Protein AF-A0A699KFC3-F1 (afdb_monomer)

Solvent-accessible surface area (backbone atoms only — not comparable to full-atom values): 10004 Å² total; per-residue (Å²): 74,92,90,76,75,52,72,62,61,70,60,56,72,68,59,69,58,93,92,53,55,71,70,60,50,51,55,51,51,56,50,62,68,35,68,69,48,48,51,49,50,53,51,50,52,54,49,56,77,34,34,49,82,44,74,67,86,80,76,74,91,69,96,70,92,74,84,84,79,84,88,44,74,43,77,60,56,85,92,70,51,50,91,94,41,77,69,34,33,33,38,51,77,52,76,48,89,92,43,86,57,29,66,52,55,50,51,54,51,48,52,53,52,41,44,75,71,62,30,43,71,39,90,91,43,86,47,32,31,39,34,76,59,100,81,36,38,41,37,39,37,55,54,98,93,46,77,51,77,51,62,39,51,64,69,60,55,54,62,74,71,106

Secondary structure (DSSP, 8-state):
-TTTT---HHHHHH---TTS-HHHHHHHHHHHHSHHHHHHHHHHHHHHHTEEEE-STT--------SS----EEEPPGGG--TT-TT-EEEESSPPTTSTHHHHHHHHHHHHHHHHTTPEEPSS-TTEEEEE-SS-EEEEEEETTEEEEEEESHHHHHHHH-

Structure (mmCIF, N/CA/C/O backbone):
data_AF-A0A699KFC3-F1
#
_entry.id   AF-A0A699KFC3-F1
#
loop_
_atom_site.group_PDB
_atom_site.id
_atom_site.type_symbol
_atom_site.label_atom_id
_atom_site.label_alt_id
_atom_site.label_comp_id
_atom_site.label_asym_id
_atom_site.label_entity_id
_atom_site.label_seq_id
_atom_site.pdbx_PDB_ins_code
_atom_site.Cartn_x
_atom_site.Cartn_y
_atom_site.Cartn_z
_atom_site.occupancy
_atom_site.B_iso_or_equiv
_atom_site.auth_seq_id
_atom_site.auth_comp_id
_atom_site.auth_asym_id
_atom_site.auth_atom_id
_atom_site.pdbx_PDB_model_num
ATOM 1 N N . ASP A 1 1 ? -22.475 -22.542 13.608 1.00 35.28 1 ASP A N 1
ATOM 2 C CA . ASP A 1 1 ? -21.540 -23.638 13.845 1.00 35.28 1 ASP A CA 1
ATOM 3 C C . ASP A 1 1 ? -20.143 -23.046 14.051 1.00 35.28 1 ASP A C 1
ATOM 5 O O . ASP A 1 1 ? -19.650 -22.347 13.167 1.00 35.28 1 ASP A O 1
ATOM 9 N N . PRO A 1 2 ? -19.560 -23.193 15.254 1.00 34.19 2 PRO A N 1
ATOM 10 C CA . PRO A 1 2 ? -18.256 -22.627 15.598 1.00 34.19 2 PRO A CA 1
ATOM 11 C C . PRO A 1 2 ? -17.087 -23.168 14.762 1.00 34.19 2 PRO A C 1
ATOM 13 O O . PRO A 1 2 ? -16.060 -22.499 14.690 1.00 34.19 2 PRO A O 1
ATOM 16 N N . THR A 1 3 ? -17.221 -24.342 14.135 1.00 34.75 3 THR A N 1
ATOM 17 C CA . THR A 1 3 ? -16.150 -24.957 13.326 1.00 34.75 3 THR A CA 1
ATOM 18 C C . THR A 1 3 ? -16.134 -24.456 11.881 1.00 34.75 3 THR A C 1
ATOM 20 O O . THR A 1 3 ? -15.070 -24.382 11.274 1.00 34.75 3 THR A O 1
ATOM 23 N N . THR A 1 4 ? -17.282 -24.043 11.339 1.00 47.03 4 THR A N 1
ATOM 24 C CA . THR A 1 4 ? -17.420 -23.540 9.959 1.00 47.03 4 THR A CA 1
ATOM 25 C C . THR A 1 4 ? -17.574 -22.018 9.871 1.00 47.03 4 THR A C 1
ATOM 27 O O . THR A 1 4 ? -17.608 -21.461 8.775 1.00 47.03 4 THR A O 1
ATOM 30 N N . GLY A 1 5 ? -17.716 -21.320 11.006 1.00 34.19 5 GLY A N 1
ATOM 31 C CA . GLY A 1 5 ? -17.898 -19.862 11.056 1.00 34.19 5 GLY A CA 1
ATOM 32 C C . GLY A 1 5 ? -19.229 -19.363 10.476 1.00 34.19 5 GLY A C 1
ATOM 33 O O . GLY A 1 5 ? -19.436 -18.154 10.367 1.00 34.19 5 GLY A O 1
ATOM 34 N N . THR A 1 6 ? -20.142 -20.268 10.115 1.00 34.41 6 THR A N 1
ATOM 35 C CA . THR A 1 6 ? -21.486 -19.945 9.624 1.00 34.41 6 THR A CA 1
ATOM 36 C C . THR A 1 6 ? -22.468 -19.959 10.789 1.00 34.41 6 THR A C 1
ATOM 38 O O . THR A 1 6 ? -22.691 -20.983 11.435 1.00 34.41 6 THR A O 1
ATOM 41 N N . TYR A 1 7 ? -23.059 -18.807 11.098 1.00 46.03 7 TYR 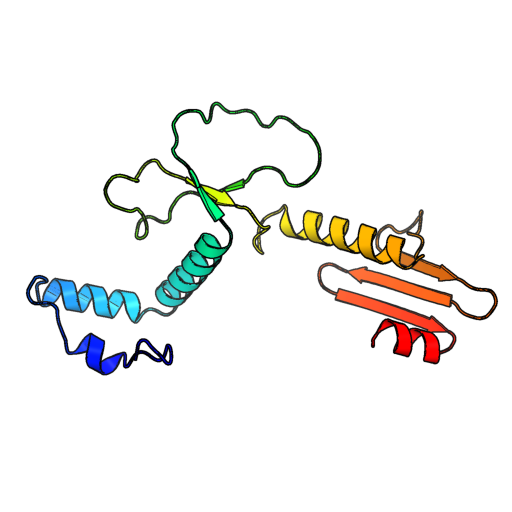A N 1
ATOM 42 C CA . TYR A 1 7 ? -24.032 -18.660 12.180 1.00 46.03 7 TYR A CA 1
ATOM 43 C C . TYR A 1 7 ? -25.447 -18.714 11.602 1.00 46.03 7 TYR A C 1
ATOM 45 O O . TYR A 1 7 ? -25.772 -17.960 10.689 1.00 46.03 7 TYR A O 1
ATOM 53 N N . ASN A 1 8 ? -26.292 -19.603 12.131 1.00 58.47 8 ASN A N 1
ATOM 54 C CA . ASN A 1 8 ? -27.709 -19.628 11.782 1.00 58.47 8 ASN A CA 1
ATOM 55 C C . ASN A 1 8 ? -28.407 -18.499 12.549 1.00 58.47 8 ASN A C 1
ATOM 57 O O . ASN A 1 8 ? -28.790 -18.657 13.709 1.00 58.47 8 ASN A O 1
ATOM 61 N N . VAL A 1 9 ? -28.494 -17.344 11.893 1.00 51.97 9 VAL A N 1
ATOM 62 C CA . VAL A 1 9 ? -29.025 -16.095 12.452 1.00 51.97 9 VAL A CA 1
ATOM 63 C C . VAL A 1 9 ? -30.463 -16.271 12.952 1.00 51.97 9 VAL A C 1
ATOM 65 O O . VAL A 1 9 ? -30.827 -15.722 13.985 1.00 51.97 9 VAL A O 1
ATOM 68 N N . GLU A 1 10 ? -31.234 -17.141 12.303 1.00 54.84 10 GLU A N 1
ATOM 69 C CA . GLU A 1 10 ? -32.654 -17.367 12.589 1.00 54.84 10 GLU A CA 1
ATOM 70 C C . GLU A 1 10 ? -32.857 -18.261 13.808 1.00 54.84 10 GLU A C 1
ATOM 72 O O . GLU A 1 10 ? -33.820 -18.090 14.554 1.00 54.84 10 GLU A O 1
ATOM 77 N N . LYS A 1 11 ? -31.910 -19.168 14.062 1.00 59.66 11 LYS A N 1
ATOM 78 C CA . LYS A 1 11 ? -31.852 -19.938 15.305 1.00 59.66 11 LYS A CA 1
ATOM 79 C C . LYS A 1 11 ? -31.468 -19.043 16.488 1.00 59.66 11 LYS A C 1
ATOM 81 O O . LYS A 1 11 ? -32.133 -19.085 17.516 1.00 59.66 11 LYS A O 1
ATOM 86 N N . ILE A 1 12 ? -30.477 -18.167 16.305 1.00 57.25 12 ILE A N 1
ATOM 87 C CA . ILE A 1 12 ? -30.036 -17.211 17.335 1.00 57.25 12 ILE A CA 1
ATOM 88 C C . ILE A 1 12 ? -31.144 -16.199 17.659 1.00 57.25 12 ILE A C 1
ATOM 90 O O . ILE A 1 12 ? -31.386 -15.927 18.826 1.00 57.25 12 ILE A O 1
ATOM 94 N N . ARG A 1 13 ? -31.872 -15.692 16.654 1.00 53.81 13 ARG A N 1
ATOM 95 C CA . ARG A 1 13 ? -33.016 -14.778 16.845 1.00 53.81 13 ARG A CA 1
ATOM 96 C C . ARG A 1 13 ? -34.153 -15.400 17.663 1.00 53.81 13 ARG A C 1
ATOM 98 O O . ARG A 1 13 ? -34.838 -14.678 18.387 1.00 53.81 13 ARG A O 1
ATOM 105 N N . ARG A 1 14 ? -34.352 -16.721 17.553 1.00 55.88 14 ARG A N 1
ATOM 106 C CA . ARG A 1 14 ? -35.391 -17.475 18.279 1.00 55.88 14 ARG A CA 1
ATOM 107 C C . ARG A 1 14 ? -34.979 -17.866 19.699 1.00 55.88 14 ARG A C 1
ATOM 109 O O . ARG A 1 14 ? -35.841 -17.977 20.565 1.00 55.88 14 ARG A O 1
ATOM 116 N N . GLU A 1 15 ? -33.689 -18.043 19.955 1.00 64.88 15 GLU A N 1
ATOM 117 C CA . GLU A 1 15 ? -33.150 -18.423 21.265 1.00 64.88 15 GLU A CA 1
ATOM 118 C C . GLU A 1 15 ? -32.858 -17.174 22.117 1.00 64.88 15 GLU A C 1
ATOM 120 O O . GLU A 1 15 ? -31.707 -16.815 22.362 1.00 64.88 15 GLU A O 1
ATOM 125 N N . ARG A 1 16 ? -33.925 -16.490 22.566 1.00 65.81 16 ARG A N 1
ATOM 126 C CA . ARG A 1 16 ? -33.825 -15.381 23.534 1.00 65.81 16 ARG A CA 1
ATOM 127 C C . ARG A 1 16 ? -33.180 -15.893 24.836 1.00 65.81 16 ARG A C 1
ATOM 129 O O . ARG A 1 16 ? -33.748 -16.794 25.454 1.00 65.81 16 ARG A O 1
ATOM 136 N N . PRO A 1 17 ? -32.074 -15.294 25.308 1.00 70.88 17 PRO A N 1
ATOM 137 C CA . PRO A 1 17 ? -31.488 -15.625 26.603 1.00 70.88 17 PRO A CA 1
ATOM 138 C C . PRO A 1 17 ? -32.468 -15.378 27.761 1.00 70.88 17 PRO A C 1
ATOM 140 O O . PRO A 1 17 ? -33.161 -14.358 27.789 1.00 70.88 17 PRO A O 1
ATOM 143 N N . GLU A 1 18 ? -32.512 -16.284 28.742 1.00 64.81 18 GLU A N 1
ATOM 144 C CA . GL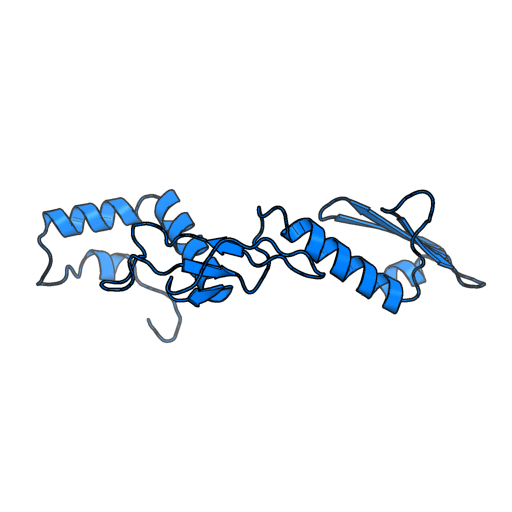U A 1 18 ? -33.457 -16.214 29.874 1.00 64.81 18 GLU A CA 1
ATOM 145 C C . GLU A 1 18 ? -33.317 -14.927 30.706 1.00 64.81 18 GLU A C 1
ATOM 147 O O . GLU A 1 18 ? -34.284 -14.461 31.305 1.00 64.81 18 GLU A O 1
ATOM 152 N N . ASN A 1 19 ? -32.133 -14.315 30.686 1.00 73.25 19 ASN A N 1
ATOM 153 C CA . ASN A 1 19 ? -31.762 -13.130 31.453 1.00 73.25 19 ASN A CA 1
ATOM 154 C C . ASN A 1 19 ? -32.075 -11.780 30.774 1.00 73.25 19 ASN A C 1
ATOM 156 O O . ASN A 1 19 ? -31.691 -10.747 31.317 1.00 73.25 19 ASN A O 1
ATOM 160 N N . ILE A 1 20 ? -32.727 -11.759 29.604 1.00 71.00 20 ILE A N 1
ATOM 161 C CA . ILE A 1 20 ? -33.051 -10.523 28.864 1.00 71.00 20 ILE A CA 1
ATOM 162 C C . ILE A 1 20 ? -34.553 -10.457 28.613 1.00 71.00 20 ILE A C 1
ATOM 164 O O . ILE A 1 20 ? -35.130 -11.421 28.118 1.00 71.00 20 ILE A O 1
ATOM 168 N N . THR A 1 21 ? -35.210 -9.332 28.903 1.00 76.00 21 THR A N 1
ATOM 169 C CA . THR A 1 21 ? -36.657 -9.206 28.661 1.00 76.00 21 THR A CA 1
ATOM 170 C C . THR A 1 21 ? -36.991 -9.241 27.164 1.00 76.00 21 THR A C 1
ATOM 172 O O . THR A 1 21 ? -36.162 -8.911 26.318 1.00 76.00 21 THR A O 1
ATOM 175 N N . ALA A 1 22 ? -38.221 -9.622 26.804 1.00 70.69 22 ALA A N 1
ATOM 176 C CA . ALA A 1 22 ? -38.637 -9.681 25.397 1.00 70.69 22 ALA A CA 1
ATOM 177 C C . ALA A 1 22 ? -38.464 -8.327 24.676 1.00 70.69 22 ALA A C 1
ATOM 179 O O . ALA A 1 22 ? -37.911 -8.279 23.585 1.00 70.69 22 ALA A O 1
ATOM 180 N N . SER A 1 23 ? -38.816 -7.216 25.335 1.00 72.25 23 SER A N 1
ATOM 181 C CA . SER A 1 23 ? -38.668 -5.867 24.765 1.00 72.25 23 SER A CA 1
ATOM 182 C C . SER A 1 23 ? -37.205 -5.463 24.543 1.00 72.25 23 SER A C 1
ATOM 184 O O . SER A 1 23 ? -36.880 -4.803 23.556 1.00 72.25 23 SER A O 1
ATOM 186 N N . GLU A 1 24 ? -36.298 -5.853 25.438 1.00 68.56 24 GLU A N 1
ATOM 187 C CA . GLU A 1 24 ? -34.861 -5.610 25.262 1.00 68.56 24 GLU A CA 1
ATOM 188 C C . GLU A 1 24 ? -34.265 -6.489 24.159 1.00 68.56 24 GLU A C 1
ATOM 190 O O . GLU A 1 24 ? -33.397 -6.033 23.412 1.00 68.56 24 GLU A O 1
ATOM 195 N N . TRP A 1 25 ? -34.765 -7.719 24.014 1.00 69.62 25 TRP A N 1
ATOM 196 C CA . TRP A 1 25 ? -34.380 -8.629 22.937 1.00 69.62 25 TRP A CA 1
ATOM 197 C C . TRP A 1 25 ? -34.838 -8.130 21.563 1.00 69.62 25 TRP A C 1
ATOM 199 O O . TRP A 1 25 ? -34.064 -8.158 20.607 1.00 69.62 25 TRP A O 1
ATOM 209 N N . ASP A 1 26 ? -36.051 -7.587 21.469 1.00 71.12 26 ASP A N 1
ATOM 210 C CA . ASP A 1 26 ? -36.571 -7.002 20.231 1.00 71.12 26 ASP A CA 1
ATOM 211 C C . ASP A 1 26 ? -35.760 -5.774 19.808 1.00 71.12 26 ASP A C 1
ATOM 213 O O . ASP A 1 26 ? -35.346 -5.674 18.653 1.00 71.12 26 ASP A O 1
ATOM 217 N N . LYS A 1 27 ? -35.410 -4.897 20.760 1.00 71.44 27 LYS A N 1
ATOM 218 C CA . LYS A 1 27 ? -34.502 -3.762 20.513 1.00 71.44 27 LYS A CA 1
ATOM 219 C C . LYS A 1 27 ? -33.111 -4.216 20.067 1.00 71.44 27 LYS A C 1
ATOM 221 O O . LYS A 1 27 ? -32.484 -3.565 19.230 1.00 71.44 27 LYS A O 1
ATOM 226 N N . TYR A 1 28 ? -32.608 -5.316 20.627 1.00 67.19 28 TYR A N 1
ATOM 227 C CA . TYR A 1 28 ? -31.333 -5.904 20.217 1.00 67.19 28 TYR A CA 1
ATOM 228 C C . TYR A 1 28 ? -31.400 -6.426 18.776 1.00 67.19 28 TYR A C 1
ATOM 230 O O . TYR A 1 28 ? -30.520 -6.119 17.970 1.00 67.19 28 TYR A O 1
ATOM 238 N N . ASN A 1 29 ? -32.462 -7.153 18.430 1.00 67.94 29 ASN A N 1
ATOM 239 C CA . ASN A 1 29 ? -32.676 -7.667 17.080 1.00 67.94 29 ASN A CA 1
ATOM 240 C C . ASN A 1 29 ? -32.839 -6.534 16.060 1.00 67.94 29 ASN A C 1
ATOM 242 O O . ASN A 1 29 ? -32.193 -6.561 15.016 1.00 67.94 29 ASN A O 1
ATOM 246 N N . GLU A 1 30 ? -33.636 -5.511 16.369 1.00 71.44 30 GLU A N 1
ATOM 247 C CA . GLU A 1 30 ? -33.833 -4.343 15.505 1.00 71.44 30 GLU A CA 1
ATOM 248 C C . GLU A 1 30 ? -32.516 -3.596 15.249 1.00 71.44 30 GLU A C 1
ATOM 250 O O . GLU A 1 30 ? -32.196 -3.255 14.110 1.00 71.44 30 GLU A O 1
ATOM 255 N N . PHE A 1 31 ? -31.687 -3.433 16.284 1.00 71.94 31 PHE A N 1
ATOM 256 C CA . PHE A 1 31 ? -30.367 -2.823 16.151 1.00 71.94 31 PHE A CA 1
ATOM 257 C C . PHE A 1 31 ? -29.458 -3.588 15.180 1.00 71.94 31 PHE A C 1
ATOM 259 O O . PHE A 1 31 ? -28.794 -2.962 14.351 1.00 71.94 31 PHE A O 1
ATOM 266 N N . TRP A 1 32 ? -29.419 -4.920 15.269 1.00 64.94 32 TRP A N 1
ATOM 267 C CA . TRP A 1 32 ? -28.590 -5.754 14.393 1.00 64.94 32 TRP A CA 1
ATOM 268 C C . TRP A 1 32 ? -29.194 -5.993 13.010 1.00 64.94 32 TRP A C 1
ATOM 270 O O . TRP A 1 32 ? -28.465 -6.384 12.105 1.00 64.94 32 TRP A O 1
ATOM 280 N N . ASN A 1 33 ? -30.482 -5.713 12.821 1.00 69.06 33 ASN A N 1
ATOM 281 C CA . ASN A 1 33 ? -31.125 -5.732 11.510 1.00 69.06 33 ASN A CA 1
ATOM 282 C C . ASN A 1 33 ? -30.791 -4.492 10.669 1.00 69.06 33 ASN A C 1
ATOM 284 O O . ASN A 1 33 ? -30.963 -4.532 9.453 1.00 69.06 33 ASN A O 1
ATOM 288 N N . ASP A 1 34 ? -30.280 -3.416 11.280 1.00 71.44 34 ASP A N 1
ATOM 289 C CA . ASP A 1 34 ? -29.793 -2.243 10.554 1.00 71.44 34 ASP A CA 1
ATOM 290 C C . ASP A 1 34 ? -28.425 -2.540 9.895 1.00 71.44 34 ASP A C 1
ATOM 292 O O . ASP A 1 34 ? -27.420 -2.744 10.598 1.00 71.44 34 ASP A O 1
ATOM 296 N N . PRO A 1 35 ? -28.328 -2.491 8.551 1.00 66.25 35 PRO A N 1
ATOM 297 C CA . PRO A 1 35 ? -27.078 -2.720 7.824 1.00 66.25 35 PRO A CA 1
ATO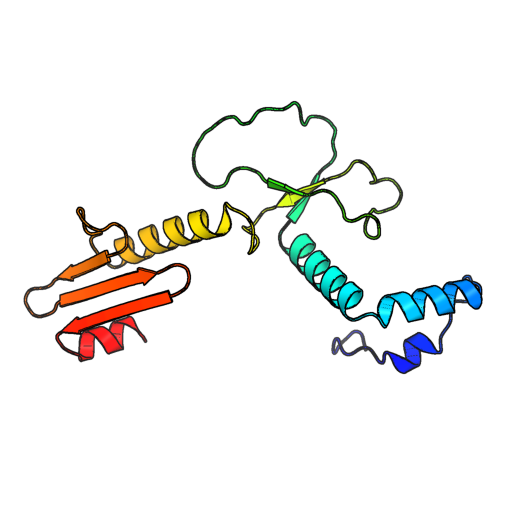M 298 C C . PRO A 1 35 ? -25.923 -1.819 8.284 1.00 66.25 35 PRO A C 1
ATOM 300 O O . PRO A 1 35 ? -24.759 -2.224 8.249 1.00 66.25 35 PRO A O 1
ATOM 303 N N . ARG A 1 36 ? -26.221 -0.607 8.771 1.00 65.75 36 ARG A N 1
ATOM 304 C CA . ARG A 1 36 ? -25.218 0.349 9.266 1.00 65.75 36 ARG A CA 1
ATOM 305 C C . ARG A 1 36 ? -24.537 -0.153 10.537 1.00 65.75 36 ARG A C 1
ATOM 307 O O . ARG A 1 36 ? -23.346 0.090 10.733 1.00 65.75 36 ARG A O 1
ATOM 314 N N . ASN A 1 37 ? -25.265 -0.864 11.394 1.00 62.91 37 ASN A N 1
ATOM 315 C CA . ASN A 1 37 ? -24.726 -1.406 12.639 1.00 62.91 37 ASN A CA 1
ATOM 316 C C . ASN A 1 37 ? -23.908 -2.675 12.389 1.00 62.91 37 ASN A C 1
ATOM 318 O O . ASN A 1 37 ? -22.837 -2.829 12.981 1.00 62.91 37 ASN A O 1
ATOM 322 N N . ILE A 1 38 ? -24.332 -3.513 11.438 1.00 63.31 38 ILE A N 1
ATOM 323 C CA . ILE A 1 38 ? -23.533 -4.646 10.948 1.00 63.31 38 ILE A CA 1
ATOM 324 C C . ILE A 1 38 ? -22.198 -4.143 10.374 1.00 63.31 38 ILE A C 1
ATOM 326 O O . ILE A 1 38 ? -21.133 -4.632 10.757 1.00 63.31 38 ILE A O 1
ATOM 330 N N . ALA A 1 39 ? -22.236 -3.115 9.519 1.00 61.84 39 ALA A N 1
ATOM 331 C CA . ALA A 1 39 ? -21.038 -2.514 8.932 1.00 61.84 39 ALA A CA 1
ATOM 332 C C . ALA A 1 39 ? -20.109 -1.908 9.997 1.00 61.84 39 ALA A C 1
ATOM 334 O O . ALA A 1 39 ? -18.900 -2.146 9.981 1.00 61.84 39 ALA A O 1
ATOM 335 N N . ARG A 1 40 ? -20.664 -1.191 10.984 1.00 63.78 40 ARG A N 1
ATOM 336 C CA . ARG A 1 40 ? -19.898 -0.665 12.127 1.00 63.78 40 ARG A CA 1
ATOM 337 C C . ARG A 1 40 ? -19.237 -1.772 12.944 1.00 63.78 40 ARG A C 1
ATOM 339 O O . ARG A 1 40 ? -18.078 -1.633 13.322 1.00 63.78 40 ARG A O 1
ATOM 346 N N . ALA A 1 41 ? -19.930 -2.878 13.202 1.00 59.72 41 ALA A N 1
ATOM 347 C CA . ALA A 1 41 ? -19.362 -4.006 13.934 1.00 59.72 41 ALA A CA 1
ATOM 348 C C . ALA A 1 41 ? -18.246 -4.710 13.148 1.00 59.72 41 ALA A C 1
ATOM 350 O O . ALA A 1 41 ? -17.215 -5.059 13.72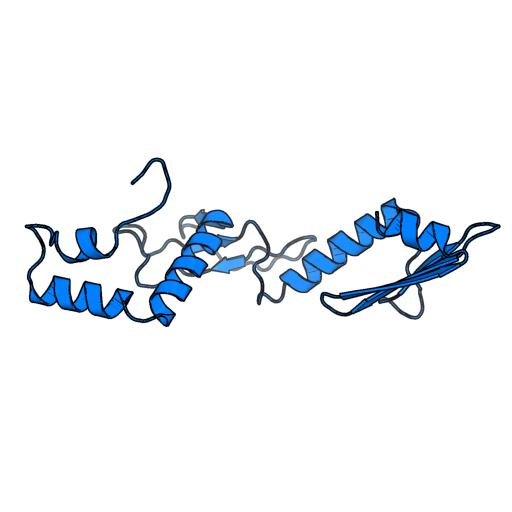8 1.00 59.72 41 ALA A O 1
ATOM 351 N N . ALA A 1 42 ? -18.406 -4.860 11.830 1.00 63.53 42 ALA A N 1
ATOM 352 C CA . ALA A 1 42 ? -17.360 -5.372 10.950 1.00 63.53 42 ALA A CA 1
ATOM 353 C C . ALA A 1 42 ? -16.126 -4.455 10.957 1.00 63.53 42 ALA A C 1
ATOM 355 O O . ALA A 1 42 ? -15.003 -4.935 11.136 1.00 63.53 42 ALA A O 1
ATOM 356 N N . GLN A 1 43 ? -16.330 -3.136 10.870 1.00 61.53 43 GLN A N 1
ATOM 357 C CA . GLN A 1 43 ? -15.253 -2.153 10.971 1.00 61.53 43 GLN A CA 1
ATOM 358 C C . GLN A 1 43 ? -14.559 -2.215 12.338 1.00 61.53 43 GLN A C 1
ATOM 360 O O . GLN A 1 43 ? -13.333 -2.232 12.407 1.00 61.53 43 GLN A O 1
ATOM 365 N N . ASN A 1 44 ? -15.312 -2.337 13.433 1.00 63.81 44 ASN A N 1
ATOM 366 C CA . ASN A 1 44 ? -14.745 -2.464 14.776 1.00 63.81 44 ASN A CA 1
ATOM 367 C C . ASN A 1 44 ? -13.952 -3.759 14.954 1.00 63.81 44 ASN A C 1
ATOM 369 O O . ASN A 1 44 ? -12.903 -3.751 15.597 1.00 63.81 44 ASN A O 1
ATOM 373 N N . ARG A 1 45 ? -14.393 -4.865 14.345 1.00 65.69 45 ARG A N 1
ATOM 374 C CA . ARG A 1 45 ? -13.632 -6.121 14.313 1.00 65.69 45 ARG A CA 1
ATOM 375 C C . ARG A 1 45 ? -12.307 -5.946 13.572 1.00 65.69 45 ARG A C 1
ATOM 377 O O . ARG A 1 45 ? -11.274 -6.380 14.081 1.00 65.69 45 ARG A O 1
ATOM 384 N N . GLN A 1 46 ? -12.316 -5.277 12.417 1.00 62.78 46 GLN A N 1
ATOM 385 C CA . GLN A 1 46 ? -11.088 -4.954 11.685 1.00 62.78 46 GLN A CA 1
ATOM 386 C C . GLN A 1 46 ? -10.170 -4.026 12.488 1.00 62.78 46 GLN A C 1
ATOM 388 O O . GLN A 1 46 ? -8.964 -4.259 12.538 1.00 62.78 46 GLN A O 1
ATOM 393 N N . ASN A 1 47 ? -10.730 -3.017 13.159 1.00 63.78 47 ASN A N 1
ATOM 394 C CA . ASN A 1 47 ? -9.976 -2.106 14.015 1.00 63.78 47 ASN A CA 1
ATOM 395 C C . ASN A 1 47 ? -9.330 -2.869 15.178 1.00 63.78 47 ASN A C 1
ATOM 397 O O . ASN A 1 47 ? -8.147 -2.682 15.446 1.00 63.78 47 ASN A O 1
ATOM 401 N N . ARG A 1 48 ? -10.053 -3.796 15.819 1.00 62.25 48 ARG A N 1
ATOM 402 C CA . ARG A 1 48 ? -9.535 -4.637 16.911 1.00 62.25 48 ARG A CA 1
ATOM 403 C C . ARG A 1 48 ? -8.429 -5.593 16.453 1.00 62.25 48 ARG A C 1
ATOM 405 O O . ARG A 1 48 ? -7.484 -5.814 17.193 1.00 62.25 48 ARG A O 1
ATOM 412 N N . ALA A 1 49 ? -8.505 -6.115 15.228 1.00 66.50 49 ALA A N 1
ATOM 413 C CA . ALA A 1 49 ? -7.441 -6.938 14.641 1.00 66.50 49 ALA A CA 1
ATOM 414 C C . ALA A 1 49 ? -6.177 -6.130 14.276 1.00 66.50 49 ALA A C 1
ATOM 416 O O . ALA A 1 49 ? -5.103 -6.700 14.089 1.00 66.50 49 ALA A O 1
ATOM 417 N N . LYS A 1 50 ? -6.307 -4.805 14.151 1.00 61.09 50 LYS A N 1
ATOM 418 C CA . LYS A 1 50 ? -5.246 -3.869 13.752 1.00 61.09 50 LYS A CA 1
ATOM 419 C C . LYS A 1 50 ? -4.815 -2.935 14.894 1.00 61.09 50 LYS A C 1
ATOM 421 O O . LYS A 1 50 ? -4.153 -1.934 14.628 1.00 61.09 50 LYS A O 1
ATOM 426 N N . SER A 1 51 ? -5.209 -3.205 16.143 1.00 61.31 51 SER A N 1
ATOM 427 C CA . SER A 1 51 ? -4.904 -2.337 17.289 1.00 61.31 51 SER A CA 1
ATOM 428 C C . SER A 1 51 ? -4.664 -3.089 18.592 1.00 61.31 51 SER A C 1
ATOM 430 O O . SER A 1 51 ? -5.170 -4.188 18.802 1.00 61.31 51 SER A O 1
ATOM 432 N N . THR A 1 52 ? -3.918 -2.447 19.491 1.00 65.88 52 THR A N 1
ATOM 433 C CA . THR A 1 52 ? -3.686 -2.905 20.864 1.00 65.88 52 THR A CA 1
ATOM 434 C C . THR A 1 52 ? -4.428 -1.985 21.832 1.00 65.88 52 THR A C 1
ATOM 436 O O . THR A 1 52 ? -4.350 -0.761 21.718 1.00 65.88 52 THR A O 1
ATOM 439 N N . VAL A 1 53 ? -5.160 -2.558 22.791 1.00 63.03 53 VAL A N 1
ATOM 440 C CA . VAL A 1 53 ? -5.844 -1.792 23.847 1.00 63.03 53 VAL A CA 1
ATOM 441 C C . VAL A 1 53 ? -4.816 -1.318 24.867 1.00 63.03 53 VAL A C 1
ATOM 443 O O . VAL A 1 53 ? -4.097 -2.142 25.429 1.00 63.03 53 VAL A O 1
ATOM 446 N N . ILE A 1 54 ? -4.783 -0.018 25.156 1.00 61.62 54 ILE A N 1
ATOM 447 C CA . ILE A 1 54 ? -3.908 0.551 26.188 1.00 61.62 54 ILE A CA 1
ATOM 448 C C . ILE A 1 54 ? -4.707 1.350 27.228 1.00 61.62 54 ILE A C 1
ATOM 450 O O . ILE A 1 54 ? -5.768 1.906 26.931 1.00 61.62 54 ILE A O 1
ATOM 454 N N . SER A 1 55 ? -4.218 1.382 28.472 1.00 50.03 55 SER A N 1
ATOM 455 C CA . SER A 1 55 ? -4.817 2.170 29.555 1.00 50.03 55 SER A CA 1
ATOM 456 C C . SER A 1 55 ? -4.419 3.646 29.467 1.00 50.03 55 SER A C 1
ATOM 458 O O . SER A 1 55 ? -3.296 3.985 29.104 1.00 50.03 55 SER A O 1
ATOM 460 N N . ARG A 1 56 ? -5.340 4.542 29.843 1.00 48.84 56 ARG A N 1
ATOM 461 C CA . ARG A 1 56 ? -5.153 6.006 29.828 1.00 48.84 56 ARG A CA 1
ATOM 462 C C . ARG A 1 56 ? -4.308 6.556 30.984 1.00 48.84 56 ARG A C 1
ATOM 464 O O . ARG A 1 56 ? -4.360 7.749 31.265 1.00 48.84 56 ARG A O 1
ATOM 471 N N . GLN A 1 57 ? -3.511 5.736 31.665 1.00 42.41 57 GLN A N 1
ATOM 472 C CA . GLN A 1 57 ? -2.584 6.232 32.682 1.00 42.41 57 GLN A CA 1
ATOM 473 C C . GLN A 1 57 ? -1.237 6.548 32.021 1.00 42.41 57 GLN A C 1
ATOM 475 O O . GLN A 1 57 ? -0.397 5.668 31.876 1.00 42.41 57 GLN A O 1
ATOM 480 N N . ARG A 1 58 ? -1.052 7.833 31.666 1.00 37.59 58 ARG A N 1
ATOM 481 C CA . ARG A 1 58 ? 0.136 8.491 31.054 1.00 37.59 58 ARG A CA 1
ATOM 482 C C . ARG A 1 58 ? 0.078 8.801 29.551 1.00 37.59 58 ARG A C 1
ATOM 484 O O . ARG A 1 58 ? 1.078 8.664 28.857 1.00 37.59 58 ARG A O 1
ATOM 491 N N . SER A 1 59 ? -1.014 9.378 29.060 1.00 40.81 59 SER A N 1
ATOM 492 C CA . SER A 1 59 ? -0.970 10.120 27.787 1.00 40.81 59 SER A CA 1
ATOM 493 C C . SER A 1 59 ? -1.015 11.620 28.061 1.00 40.81 59 SER A C 1
ATOM 495 O O . SER A 1 59 ? -2.007 12.289 27.790 1.00 40.81 59 SER A O 1
ATOM 497 N N . ARG A 1 60 ? 0.067 12.152 28.652 1.00 36.78 60 ARG A N 1
ATOM 498 C CA . ARG A 1 60 ? 0.347 13.589 28.550 1.00 36.78 60 ARG A CA 1
ATOM 499 C C . ARG A 1 60 ? 0.726 13.860 27.099 1.00 36.78 60 ARG A C 1
ATOM 501 O O . ARG A 1 60 ? 1.645 13.242 26.573 1.00 36.78 60 ARG A O 1
ATOM 508 N N . SER A 1 61 ? -0.030 14.760 26.491 1.00 45.88 61 SER A N 1
ATOM 509 C CA . SER A 1 61 ? 0.149 15.361 25.177 1.00 45.88 61 SER A CA 1
ATOM 510 C C . SER A 1 61 ? 1.624 15.532 24.817 1.00 45.88 61 SER A C 1
ATOM 512 O O . SER A 1 61 ? 2.278 16.387 25.400 1.00 45.88 61 SER A O 1
ATOM 514 N N . LEU A 1 62 ? 2.143 14.763 23.859 1.00 37.44 62 LEU A N 1
ATOM 515 C CA . LEU A 1 62 ? 3.392 15.078 23.165 1.00 37.44 62 LEU A CA 1
ATOM 516 C C . LEU A 1 62 ? 3.346 14.486 21.754 1.00 37.44 62 LEU A C 1
ATOM 518 O O . LEU A 1 62 ? 3.793 13.368 21.515 1.00 37.44 62 LEU A O 1
ATOM 522 N N . ALA A 1 63 ? 2.844 15.280 20.807 1.00 37.75 63 ALA A N 1
ATOM 523 C CA . ALA A 1 63 ? 3.264 15.172 19.417 1.00 37.75 63 ALA A CA 1
ATOM 524 C C . ALA A 1 63 ? 4.762 15.521 19.365 1.00 37.75 63 ALA A C 1
ATOM 526 O O . ALA A 1 63 ? 5.145 16.682 19.239 1.00 37.75 63 ALA A O 1
ATOM 527 N N . ARG A 1 64 ? 5.625 14.522 19.572 1.00 33.84 64 ARG A N 1
ATOM 528 C CA . ARG A 1 64 ? 7.065 14.631 19.336 1.00 33.84 64 ARG A CA 1
ATOM 529 C C . ARG A 1 64 ? 7.379 13.914 18.032 1.00 33.84 64 ARG A C 1
ATOM 531 O O . ARG A 1 64 ? 7.346 12.694 17.957 1.00 33.84 64 ARG A O 1
ATOM 538 N N . LEU A 1 65 ? 7.660 14.726 17.019 1.00 40.00 65 LEU A N 1
ATOM 539 C CA . LEU A 1 65 ? 8.219 14.338 15.732 1.00 40.00 65 LEU A CA 1
ATOM 540 C C . LEU A 1 65 ? 9.464 13.456 15.907 1.00 40.00 65 LEU A C 1
ATOM 542 O O . LEU A 1 65 ? 10.497 13.945 16.367 1.00 40.00 65 LEU A O 1
ATOM 546 N N . ARG A 1 66 ? 9.388 12.205 15.443 1.00 31.53 66 ARG A N 1
ATOM 547 C CA . ARG A 1 66 ? 10.428 11.614 14.590 1.00 31.53 66 ARG A CA 1
ATOM 548 C C . ARG A 1 66 ? 9.912 10.359 13.885 1.00 31.53 66 ARG A C 1
ATOM 550 O O . ARG A 1 66 ? 9.326 9.509 14.537 1.00 31.53 66 ARG A O 1
ATOM 557 N N . ASP A 1 67 ? 10.135 10.358 12.574 1.00 45.44 67 ASP A N 1
ATOM 558 C CA . ASP A 1 67 ? 10.108 9.286 11.572 1.00 45.44 67 ASP A CA 1
ATOM 559 C C . ASP A 1 67 ? 9.272 8.016 11.808 1.00 45.44 67 ASP A C 1
ATOM 561 O O . ASP A 1 67 ? 9.483 7.264 12.749 1.00 45.44 67 ASP A O 1
ATOM 565 N N . GLU A 1 68 ? 8.430 7.748 10.802 1.00 51.09 68 GLU A N 1
ATOM 566 C CA . GLU A 1 68 ? 7.730 6.490 10.507 1.00 51.09 68 GLU A CA 1
ATOM 567 C C . GLU A 1 68 ? 6.553 6.130 11.444 1.00 51.09 68 GLU A C 1
ATOM 569 O O . GLU A 1 68 ? 6.704 5.559 12.515 1.00 51.09 68 GLU A O 1
ATOM 574 N N . MET A 1 69 ? 5.331 6.422 10.964 1.00 51.47 69 MET A N 1
ATOM 575 C CA . MET A 1 69 ? 4.025 6.130 11.589 1.00 51.47 69 MET A CA 1
ATOM 576 C C . MET A 1 69 ? 3.774 6.836 12.936 1.00 51.47 69 MET A C 1
ATOM 578 O O . MET A 1 69 ? 3.977 6.290 14.015 1.00 51.47 69 MET A O 1
ATOM 582 N N . GLU A 1 70 ? 3.232 8.053 12.864 1.00 56.66 70 GLU A N 1
ATOM 583 C CA . GLU A 1 70 ? 2.693 8.787 14.016 1.00 56.66 70 GLU A CA 1
ATOM 584 C C . GLU A 1 70 ? 1.666 7.924 14.785 1.00 56.66 70 GLU A C 1
ATOM 586 O O . GLU A 1 70 ? 0.746 7.353 14.198 1.00 56.66 70 GLU A O 1
ATOM 591 N N . GLU A 1 71 ? 1.829 7.803 16.106 1.00 60.41 71 GLU A N 1
ATOM 592 C CA . GLU A 1 71 ? 0.985 6.944 16.943 1.00 60.41 71 GLU A CA 1
ATOM 593 C C . GLU A 1 71 ? -0.469 7.440 16.963 1.00 60.41 71 GLU A C 1
ATOM 595 O O . GLU A 1 71 ? -0.780 8.477 17.551 1.00 60.41 71 GLU A O 1
ATOM 600 N N . VAL A 1 72 ? -1.383 6.682 16.348 1.00 62.50 72 VAL A N 1
ATOM 601 C CA . VAL A 1 72 ? -2.813 7.022 16.339 1.00 62.50 72 VAL A CA 1
ATOM 602 C C . VAL A 1 72 ? -3.547 6.294 17.446 1.00 62.50 72 VAL A C 1
ATOM 604 O O . VAL A 1 72 ? -3.540 5.061 17.532 1.00 62.50 72 VAL A O 1
ATOM 607 N N . TYR A 1 73 ? -4.255 7.087 18.241 1.00 68.88 73 TYR A N 1
ATOM 608 C CA . TYR A 1 73 ? -5.159 6.624 19.276 1.00 68.88 73 TYR A CA 1
ATOM 609 C C . TYR A 1 73 ? -6.602 6.843 18.826 1.00 68.88 73 TYR A C 1
ATOM 611 O O . TYR A 1 73 ? -6.977 7.952 18.449 1.00 68.88 73 TYR A O 1
ATOM 619 N N . VAL A 1 74 ? -7.416 5.790 18.867 1.00 67.25 74 VAL A N 1
ATOM 620 C CA . VAL A 1 74 ? -8.841 5.843 18.521 1.00 67.25 74 VAL A CA 1
ATOM 621 C C . VAL A 1 74 ? -9.659 5.569 19.775 1.00 67.25 74 VAL A C 1
ATOM 623 O O . VAL A 1 74 ? -9.369 4.642 20.541 1.00 67.25 74 VAL A O 1
ATOM 626 N N . THR A 1 75 ? -10.679 6.392 20.001 1.00 68.06 75 THR A N 1
ATOM 627 C CA . THR A 1 75 ? -11.638 6.182 21.084 1.00 68.06 75 THR A CA 1
ATOM 628 C C . THR A 1 75 ? -12.419 4.893 20.853 1.00 68.06 75 THR A C 1
ATOM 630 O O . THR A 1 75 ? -12.715 4.504 19.721 1.00 68.06 75 THR A O 1
ATOM 633 N N . GLN A 1 76 ? -12.743 4.195 21.941 1.00 65.19 76 GLN A N 1
ATOM 634 C CA . GLN A 1 76 ? -13.613 3.030 21.845 1.00 65.19 76 GLN A CA 1
ATOM 635 C C . GLN A 1 76 ? -15.016 3.492 21.414 1.00 65.19 76 GLN A C 1
ATOM 637 O O . GLN A 1 76 ? -15.546 4.432 22.009 1.00 65.19 76 GLN A O 1
ATOM 642 N N . PRO A 1 77 ? -15.635 2.858 20.404 1.00 67.56 77 PRO A N 1
ATOM 643 C CA . PRO A 1 77 ? -17.021 3.144 20.067 1.00 67.56 77 PRO A CA 1
ATOM 644 C C . PRO A 1 77 ? -17.925 2.813 21.262 1.00 67.56 77 PRO A C 1
ATOM 646 O O . PRO A 1 77 ? -17.730 1.780 21.899 1.00 67.56 77 PRO A O 1
ATOM 649 N N . GLU A 1 78 ? -18.930 3.650 21.535 1.00 62.97 78 GLU A N 1
ATOM 650 C CA . GLU A 1 78 ? -19.739 3.620 22.772 1.00 62.97 78 GLU A CA 1
ATOM 651 C C . GLU A 1 78 ? -20.292 2.234 23.144 1.00 62.97 78 GLU A C 1
ATOM 653 O O . GLU A 1 78 ? -20.319 1.870 24.314 1.00 62.97 78 GLU A O 1
ATOM 658 N N . ARG A 1 79 ? -20.673 1.415 22.157 1.00 63.69 79 ARG A N 1
ATOM 659 C CA . ARG A 1 79 ? -21.241 0.068 22.378 1.00 63.69 79 ARG A CA 1
ATOM 660 C C . ARG A 1 79 ? -20.208 -1.063 22.472 1.00 63.69 79 ARG A C 1
ATOM 662 O O . ARG A 1 79 ? -20.584 -2.223 22.591 1.00 63.69 79 ARG A O 1
ATOM 669 N N . PHE A 1 80 ? -18.921 -0.743 22.377 1.00 60.78 80 PHE A N 1
ATOM 670 C CA . PHE A 1 80 ? -17.805 -1.698 22.425 1.00 60.78 80 PHE A CA 1
ATOM 671 C C . PHE A 1 80 ? -16.896 -1.478 23.640 1.00 60.78 80 PHE A C 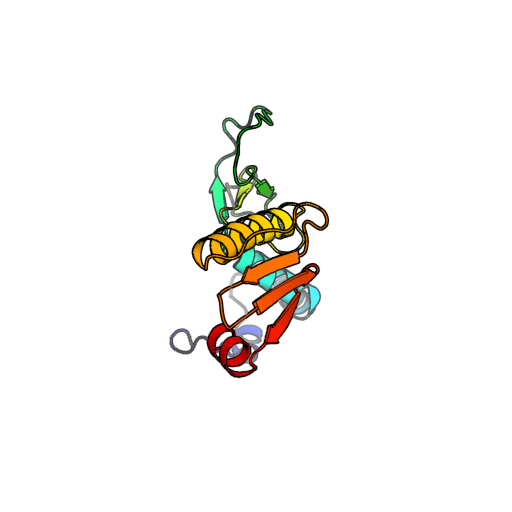1
ATOM 673 O O . PHE A 1 80 ? -15.901 -2.186 23.802 1.00 60.78 80 PHE A O 1
ATOM 680 N N . ILE A 1 81 ? -17.251 -0.524 24.502 1.00 64.31 81 ILE A N 1
ATOM 681 C CA . ILE A 1 81 ? -16.589 -0.288 25.778 1.00 64.31 81 ILE A CA 1
ATOM 682 C C . ILE A 1 81 ? -16.851 -1.494 26.685 1.00 64.31 81 ILE A C 1
ATOM 684 O O . ILE A 1 81 ? -17.984 -1.763 27.076 1.00 64.31 81 ILE A O 1
ATOM 688 N N . GLN A 1 82 ? -15.798 -2.233 27.033 1.00 63.44 82 GLN A N 1
ATOM 689 C CA . GLN A 1 82 ? -15.907 -3.287 28.042 1.00 63.44 82 GLN A CA 1
ATOM 690 C C . GLN A 1 82 ? -16.135 -2.673 29.429 1.00 63.44 82 GLN A C 1
ATOM 692 O O . GLN A 1 82 ? -15.530 -1.654 29.773 1.00 63.44 82 GLN A O 1
ATOM 697 N N . GLN A 1 83 ? -16.977 -3.314 30.241 1.00 56.66 83 GLN A N 1
ATOM 698 C CA . GLN A 1 83 ? -17.251 -2.900 31.617 1.00 56.66 83 GLN A CA 1
ATOM 699 C C . GLN A 1 83 ? -15.929 -2.858 32.414 1.00 56.66 83 GLN A C 1
ATOM 701 O O . GLN A 1 83 ? -15.176 -3.829 32.422 1.00 56.66 83 GLN A O 1
ATOM 706 N N . GLY A 1 84 ? -15.597 -1.698 32.994 1.00 63.38 84 GLY A N 1
ATOM 707 C CA . GLY A 1 84 ? -14.309 -1.441 33.666 1.00 63.38 84 GLY A CA 1
ATOM 708 C C . GLY A 1 84 ? -13.182 -0.883 32.777 1.00 63.38 84 GLY A C 1
ATOM 709 O O . GLY A 1 84 ? -12.101 -0.589 33.278 1.00 63.38 84 GLY A O 1
ATOM 710 N N . ASN A 1 85 ? -13.418 -0.695 31.473 1.00 62.59 85 ASN A N 1
ATOM 711 C CA . ASN A 1 85 ? -12.431 -0.199 30.504 1.00 62.59 85 ASN A CA 1
ATOM 712 C C . ASN A 1 85 ? -12.879 1.087 29.778 1.00 62.59 85 ASN A C 1
ATOM 714 O O . ASN A 1 85 ? -12.361 1.377 28.700 1.00 62.59 85 ASN A O 1
ATOM 718 N N . SER A 1 86 ? -13.813 1.862 30.340 1.00 63.84 86 SER A N 1
ATOM 719 C CA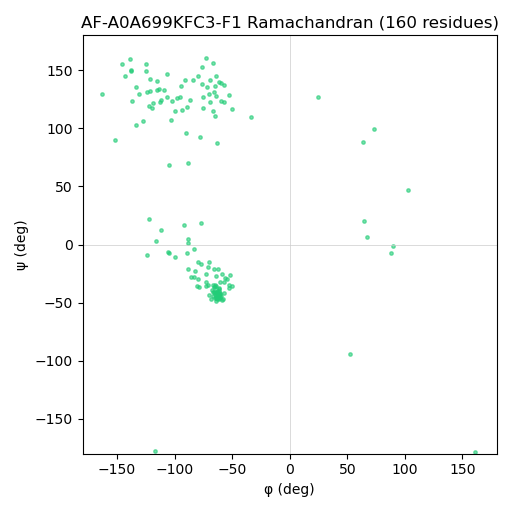 . SER A 1 86 ? -14.360 3.095 29.735 1.00 63.84 86 SER A CA 1
ATOM 720 C C . SER A 1 86 ? -13.311 4.146 29.387 1.00 63.84 86 SER A C 1
ATOM 722 O O . SER A 1 86 ? -13.477 4.880 28.418 1.00 63.84 86 SER A O 1
ATOM 724 N N . GLU A 1 87 ? -12.197 4.177 30.112 1.00 66.50 87 GLU A N 1
ATOM 725 C CA . GLU A 1 87 ? -11.117 5.131 29.860 1.00 66.50 87 GLU A CA 1
ATOM 726 C C . GLU A 1 87 ? -10.067 4.629 28.857 1.00 66.50 87 GLU A C 1
ATOM 728 O O . GLU A 1 87 ? -9.176 5.383 28.474 1.00 66.50 87 GLU A O 1
ATOM 733 N N . LYS A 1 88 ? -10.124 3.368 28.415 1.00 67.06 88 LYS A N 1
ATOM 734 C CA . LYS A 1 88 ? -9.095 2.808 27.525 1.00 67.06 88 LYS A CA 1
ATOM 735 C C . LYS A 1 88 ? -9.254 3.310 26.088 1.00 67.06 88 LYS A C 1
ATOM 737 O O . LYS A 1 88 ? -10.352 3.629 25.631 1.00 67.06 88 LYS A O 1
ATOM 742 N N . VAL A 1 89 ? -8.144 3.349 25.359 1.00 67.69 89 VAL A N 1
ATOM 743 C CA . VAL A 1 89 ? -8.109 3.717 23.935 1.00 67.69 89 VAL A CA 1
ATOM 744 C C . VAL A 1 89 ? -7.442 2.612 23.125 1.00 67.69 89 VAL A C 1
ATOM 746 O O . VAL A 1 89 ? -6.644 1.830 23.652 1.00 67.69 89 VAL A O 1
ATOM 749 N N . TYR A 1 90 ? -7.770 2.537 21.838 1.00 66.56 90 TYR A N 1
ATOM 750 C CA . TYR A 1 90 ? -7.074 1.662 20.902 1.00 66.56 90 TYR A CA 1
ATOM 751 C C . TYR A 1 90 ? -5.860 2.391 20.335 1.00 66.56 90 TYR A C 1
ATOM 753 O O . TYR A 1 90 ? -6.009 3.461 19.752 1.00 66.56 90 TYR A O 1
ATOM 761 N N . LYS A 1 91 ? -4.670 1.801 20.464 1.00 69.94 91 LYS A N 1
ATOM 762 C CA . LYS A 1 91 ? -3.481 2.210 19.711 1.00 69.94 91 LYS A CA 1
ATOM 763 C C . LYS A 1 91 ? -3.447 1.434 18.399 1.00 69.94 91 LYS A C 1
ATOM 765 O O . LYS A 1 91 ? -3.380 0.204 18.425 1.00 69.94 91 LYS A O 1
ATOM 770 N N . LEU A 1 92 ? -3.510 2.122 17.263 1.00 66.25 92 LEU A N 1
ATOM 771 C CA . LEU A 1 92 ? -3.430 1.469 15.956 1.00 66.25 92 LEU A CA 1
ATOM 772 C C . LEU A 1 92 ? -2.011 0.948 15.709 1.00 66.25 92 LEU A C 1
ATOM 774 O O . LEU A 1 92 ? -1.039 1.681 15.858 1.00 66.25 92 LEU A O 1
ATOM 778 N N . THR A 1 93 ? -1.901 -0.320 15.318 1.00 64.50 93 THR A N 1
ATOM 779 C CA . THR A 1 93 ? -0.631 -0.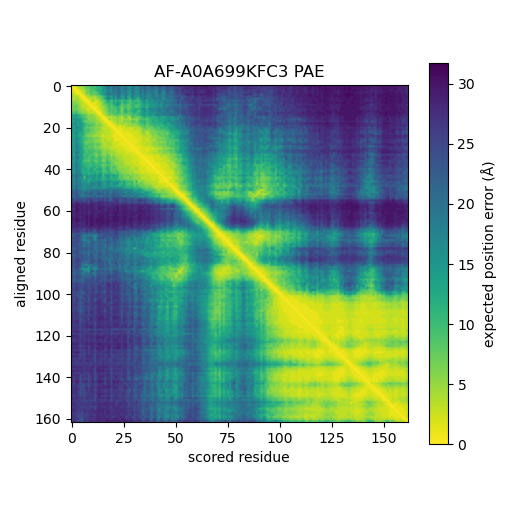960 14.935 1.00 64.50 93 THR A CA 1
ATOM 780 C C . THR A 1 93 ? -0.453 -1.027 13.419 1.00 64.50 93 THR A C 1
ATOM 782 O O . THR A 1 93 ? 0.631 -1.339 12.937 1.00 64.50 93 THR A O 1
ATOM 785 N N . LYS A 1 94 ? -1.510 -0.727 12.651 1.00 61.72 94 LYS A N 1
ATOM 786 C CA . LYS A 1 94 ? -1.505 -0.640 11.185 1.00 61.72 94 LYS A CA 1
ATOM 787 C C . LYS A 1 94 ? -2.318 0.569 10.730 1.00 61.72 94 LYS A C 1
ATOM 789 O O . LYS A 1 94 ? -3.312 0.917 11.367 1.00 61.72 94 LYS A O 1
ATOM 794 N N . ALA A 1 95 ? -1.934 1.163 9.603 1.00 59.94 95 ALA A N 1
ATOM 795 C CA . ALA A 1 95 ? -2.704 2.245 9.006 1.00 59.94 95 ALA A CA 1
ATOM 796 C C . ALA A 1 95 ? -4.095 1.740 8.570 1.00 59.94 95 ALA A C 1
ATOM 798 O O . ALA A 1 95 ? -4.221 0.720 7.886 1.00 59.94 95 ALA A O 1
ATOM 799 N N . LEU A 1 96 ? -5.150 2.432 9.004 1.00 62.16 96 LEU A N 1
ATOM 800 C CA . LEU A 1 96 ? -6.522 2.185 8.560 1.00 62.16 96 LEU A CA 1
ATOM 801 C C . LEU A 1 96 ? -6.839 3.060 7.350 1.00 62.16 96 LEU A C 1
ATOM 803 O O . LEU A 1 96 ? -6.459 4.229 7.308 1.00 62.16 96 LEU A O 1
ATOM 807 N N . TYR A 1 97 ? -7.575 2.497 6.394 1.00 51.44 97 TYR A N 1
ATOM 808 C CA . TYR A 1 97 ? -8.097 3.253 5.260 1.00 51.44 97 TYR A CA 1
ATOM 809 C C . TYR A 1 97 ? -8.960 4.422 5.773 1.00 51.44 97 TYR A C 1
ATOM 811 O O . TYR A 1 97 ? -9.701 4.262 6.745 1.00 51.44 97 TYR A O 1
ATOM 819 N N . GLY A 1 98 ? -8.810 5.605 5.175 1.00 55.62 98 GLY A N 1
ATOM 820 C CA . GLY A 1 98 ? -9.461 6.843 5.629 1.00 55.62 98 GLY A CA 1
ATOM 821 C C . GLY A 1 98 ? -8.696 7.646 6.692 1.00 55.62 98 GLY A C 1
ATOM 822 O O . GLY A 1 98 ? -9.081 8.776 6.984 1.00 55.62 98 GLY A O 1
ATOM 823 N N . LEU A 1 99 ? -7.590 7.130 7.244 1.00 67.31 99 LEU A N 1
ATOM 824 C CA . LEU A 1 99 ? -6.669 7.950 8.037 1.00 67.31 99 LEU A CA 1
ATOM 825 C C . LEU A 1 99 ? -5.685 8.685 7.129 1.00 67.31 99 LEU A C 1
ATOM 827 O O . LEU A 1 99 ? -5.140 8.095 6.197 1.00 67.31 99 LEU A O 1
ATOM 831 N N . ARG A 1 100 ? -5.358 9.937 7.478 1.00 62.94 100 ARG A N 1
ATOM 832 C CA . ARG A 1 100 ? -4.352 10.764 6.775 1.00 62.94 100 ARG A CA 1
ATOM 833 C C . ARG A 1 100 ? -3.000 10.056 6.601 1.00 62.94 100 ARG A C 1
ATOM 835 O O . ARG A 1 100 ? -2.261 10.348 5.671 1.00 62.94 100 ARG A O 1
ATOM 842 N N . GLN A 1 101 ? -2.684 9.117 7.488 1.00 67.06 101 GLN A N 1
ATOM 843 C CA . GLN A 1 101 ? -1.426 8.376 7.493 1.00 67.06 101 GLN A CA 1
ATOM 844 C C . GLN A 1 101 ? -1.391 7.190 6.524 1.00 67.06 101 GLN A C 1
ATOM 846 O O . GLN A 1 101 ? -0.304 6.760 6.150 1.00 67.06 101 GLN A O 1
ATOM 851 N N . ALA A 1 102 ? -2.540 6.640 6.121 1.00 68.88 102 ALA A N 1
ATOM 852 C CA . ALA A 1 102 ? -2.564 5.466 5.249 1.00 68.88 102 ALA A CA 1
ATOM 853 C C . ALA A 1 102 ? -1.958 5.737 3.860 1.00 68.88 102 ALA A C 1
ATOM 855 O O . ALA A 1 102 ? -1.087 4.961 3.463 1.00 68.88 102 ALA A O 1
ATOM 856 N N . PRO A 1 103 ? -2.286 6.851 3.172 1.00 72.56 103 PRO A N 1
ATOM 857 C CA . PRO A 1 103 ? -1.637 7.201 1.908 1.00 72.56 103 PRO A CA 1
ATOM 858 C C . PRO A 1 103 ? -0.128 7.416 2.060 1.00 72.56 103 PRO A C 1
ATOM 860 O O . PRO A 1 103 ? 0.657 6.997 1.213 1.00 72.56 103 PRO A O 1
ATOM 863 N N . GLN A 1 104 ? 0.301 8.029 3.169 1.00 76.56 104 GLN A N 1
ATOM 864 C CA . GLN A 1 104 ? 1.717 8.287 3.422 1.00 76.56 104 GLN A CA 1
ATOM 865 C C . GLN A 1 104 ? 2.497 6.989 3.665 1.00 76.56 104 GLN A C 1
ATOM 867 O O . GLN A 1 104 ? 3.551 6.790 3.066 1.00 76.56 104 GLN A O 1
ATOM 872 N N . ALA A 1 105 ? 1.973 6.091 4.503 1.00 78.00 105 ALA A N 1
ATOM 873 C CA . ALA A 1 105 ? 2.598 4.801 4.784 1.00 78.00 105 ALA A CA 1
ATOM 874 C C . ALA A 1 105 ? 2.672 3.918 3.530 1.00 78.00 105 ALA A C 1
ATOM 876 O O . ALA A 1 105 ? 3.690 3.266 3.292 1.00 78.00 105 ALA A O 1
ATOM 877 N N . TRP A 1 106 ? 1.621 3.931 2.704 1.00 83.62 106 TRP A N 1
ATOM 878 C CA . TRP A 1 106 ? 1.618 3.228 1.426 1.00 83.62 106 TRP A CA 1
ATOM 879 C C . TRP A 1 106 ? 2.680 3.784 0.474 1.00 83.62 106 TRP A C 1
ATOM 881 O O . TRP A 1 106 ? 3.481 3.014 -0.048 1.00 83.62 106 TRP A O 1
ATOM 891 N N . ASN A 1 107 ? 2.765 5.110 0.328 1.00 85.31 107 ASN A N 1
ATOM 892 C CA . ASN A 1 107 ? 3.746 5.744 -0.552 1.00 85.31 107 ASN A CA 1
ATOM 893 C C . ASN A 1 107 ? 5.193 5.469 -0.109 1.00 85.31 107 ASN A C 1
ATOM 895 O O . ASN A 1 107 ? 6.045 5.173 -0.940 1.00 85.31 107 ASN A O 1
ATOM 899 N N . VAL A 1 108 ? 5.474 5.505 1.201 1.00 86.38 108 VAL A N 1
ATOM 900 C CA . VAL A 1 108 ? 6.798 5.140 1.743 1.00 86.38 108 VAL A CA 1
ATOM 901 C C . VAL A 1 108 ? 7.129 3.684 1.426 1.00 86.38 108 VAL A C 1
ATOM 903 O O . VAL A 1 108 ? 8.228 3.387 0.955 1.00 86.38 108 VAL A O 1
ATOM 906 N N . LYS A 1 109 ? 6.176 2.769 1.641 1.00 87.31 109 LYS A N 1
ATOM 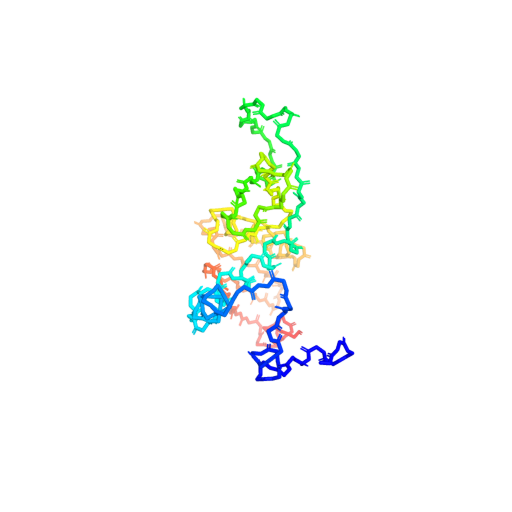907 C CA . LYS A 1 109 ? 6.391 1.349 1.362 1.00 87.31 109 LYS A CA 1
ATOM 908 C C . LYS A 1 109 ? 6.621 1.096 -0.128 1.00 87.31 109 LYS A C 1
ATOM 910 O O . LYS A 1 109 ? 7.539 0.356 -0.476 1.00 87.31 109 LYS A O 1
ATOM 915 N N . LEU A 1 110 ? 5.824 1.726 -0.990 1.00 90.00 110 LEU A N 1
ATOM 916 C CA . LEU A 1 110 ? 5.954 1.633 -2.439 1.00 90.00 110 LEU A CA 1
ATOM 917 C C . LEU A 1 110 ? 7.313 2.159 -2.911 1.00 90.00 110 LEU A C 1
ATOM 919 O O . LEU A 1 110 ? 7.990 1.482 -3.680 1.00 90.00 110 LEU A O 1
ATOM 923 N N . ASP A 1 111 ? 7.734 3.327 -2.422 1.00 91.44 111 ASP A N 1
ATOM 924 C CA . ASP A 1 111 ? 9.023 3.929 -2.766 1.00 91.44 111 ASP A CA 1
ATOM 925 C C . ASP A 1 111 ? 10.194 3.003 -2.413 1.00 91.44 111 ASP A C 1
ATOM 927 O O . ASP A 1 111 ? 11.066 2.759 -3.249 1.00 91.44 111 ASP A O 1
ATOM 931 N N . GLN A 1 112 ? 10.185 2.429 -1.206 1.00 91.69 112 GLN A N 1
ATOM 932 C CA . GLN A 1 112 ? 11.192 1.457 -0.774 1.00 91.69 112 GLN A CA 1
ATOM 933 C C . GLN A 1 112 ? 11.197 0.208 -1.669 1.00 91.69 112 GLN A C 1
ATOM 935 O O . GLN A 1 112 ? 12.262 -0.242 -2.095 1.00 91.69 112 GLN A O 1
ATOM 940 N N . THR A 1 113 ? 10.020 -0.336 -1.990 1.00 91.94 113 THR A N 1
ATOM 941 C CA . THR A 1 113 ? 9.894 -1.517 -2.853 1.00 91.94 113 THR A CA 1
ATOM 942 C C . THR A 1 113 ? 10.397 -1.238 -4.269 1.00 91.94 113 THR A C 1
ATOM 944 O O . THR A 1 113 ? 11.223 -1.995 -4.777 1.00 91.94 113 THR A O 1
ATOM 947 N N . LEU A 1 114 ? 9.982 -0.138 -4.899 1.00 93.25 114 LEU A N 1
ATOM 948 C CA . LEU A 1 114 ? 10.424 0.215 -6.250 1.00 93.25 114 LEU A CA 1
ATOM 949 C C . LEU A 1 114 ? 11.938 0.460 -6.302 1.00 93.25 114 LEU A C 1
ATOM 951 O O . LEU A 1 114 ? 12.606 -0.044 -7.205 1.00 93.25 114 LEU A O 1
ATOM 955 N N . LYS A 1 115 ? 12.507 1.142 -5.301 1.00 93.19 115 LYS A N 1
ATOM 956 C CA . LYS A 1 115 ? 13.965 1.319 -5.188 1.00 93.19 115 LYS A CA 1
ATOM 957 C C . LYS A 1 115 ? 14.708 -0.008 -5.050 1.00 93.19 115 LYS A C 1
ATOM 959 O O . LYS A 1 115 ? 15.747 -0.172 -5.677 1.00 93.19 115 LYS A O 1
ATOM 964 N N . SER A 1 116 ? 14.172 -0.960 -4.282 1.00 93.56 116 SER A N 1
ATOM 965 C CA . SER A 1 116 ? 14.771 -2.299 -4.151 1.00 93.56 116 SER A CA 1
ATOM 966 C C . SER A 1 116 ? 14.739 -3.109 -5.454 1.00 93.56 116 SER A C 1
ATOM 968 O O . SER A 1 116 ? 15.543 -4.015 -5.636 1.00 93.56 116 SER A O 1
ATOM 970 N N . LEU A 1 117 ? 13.842 -2.749 -6.378 1.00 91.19 117 LEU A N 1
ATOM 971 C CA . LEU A 1 117 ? 13.745 -3.306 -7.728 1.00 91.19 117 LEU A CA 1
ATOM 972 C C . LEU A 1 117 ? 14.558 -2.502 -8.762 1.00 91.19 117 LEU A C 1
ATOM 974 O O . LEU A 1 117 ? 14.332 -2.653 -9.965 1.00 91.19 117 LEU A O 1
ATOM 978 N N . ASP A 1 118 ? 15.488 -1.652 -8.319 1.00 93.81 118 ASP A N 1
ATOM 979 C CA . ASP A 1 118 ? 16.334 -0.762 -9.130 1.00 93.81 118 ASP A CA 1
ATOM 980 C C . ASP A 1 118 ? 15.589 0.333 -9.907 1.00 93.81 118 ASP A C 1
ATOM 982 O O . ASP A 1 118 ? 16.119 0.901 -10.871 1.00 93.81 118 ASP A O 1
ATOM 986 N N . PHE A 1 119 ? 14.363 0.676 -9.507 1.00 94.94 119 PHE A N 1
ATOM 987 C CA . PHE A 1 119 ? 13.717 1.865 -10.048 1.00 94.94 119 PHE A CA 1
ATOM 988 C C . PHE A 1 119 ? 14.298 3.129 -9.421 1.00 94.94 119 PHE A C 1
ATOM 990 O O . PHE A 1 119 ? 14.498 3.244 -8.211 1.00 94.94 119 PHE A O 1
ATOM 997 N N . LYS A 1 120 ? 14.503 4.132 -10.268 1.00 94.88 120 LYS A N 1
ATOM 998 C CA . LYS A 1 120 ? 14.901 5.479 -9.879 1.00 94.88 120 LYS A CA 1
ATOM 999 C C . LYS A 1 120 ? 13.693 6.393 -9.932 1.00 94.88 120 LYS A C 1
ATOM 1001 O O . LYS A 1 120 ? 13.056 6.527 -10.979 1.00 94.88 120 LYS A O 1
ATOM 1006 N N . LYS A 1 121 ? 13.404 7.034 -8.806 1.00 94.94 121 LYS A N 1
ATOM 1007 C CA . LYS A 1 121 ? 12.381 8.072 -8.721 1.00 94.94 121 LYS A CA 1
ATOM 1008 C C . LYS A 1 121 ? 12.788 9.276 -9.572 1.00 94.94 121 LYS A C 1
ATOM 1010 O O . LYS A 1 121 ? 13.954 9.669 -9.563 1.00 94.94 121 LYS A O 1
ATOM 1015 N N . CYS A 1 122 ? 11.852 9.831 -10.330 1.00 93.19 122 CYS A N 1
ATOM 1016 C CA . CYS A 1 122 ? 12.084 11.021 -11.133 1.00 93.19 122 CYS A CA 1
ATOM 1017 C C . CYS A 1 122 ? 12.201 12.253 -10.220 1.00 93.19 122 CYS A C 1
ATOM 1019 O O . CYS A 1 122 ? 11.421 12.430 -9.287 1.00 93.19 122 CYS A O 1
ATOM 1021 N N . ASN A 1 123 ? 13.189 13.112 -10.486 1.00 88.50 123 ASN A N 1
ATOM 1022 C CA . ASN A 1 123 ? 13.419 14.316 -9.680 1.00 88.50 123 ASN A CA 1
ATOM 1023 C C . ASN A 1 123 ? 12.349 15.387 -9.926 1.00 88.50 123 ASN A C 1
ATOM 1025 O O . ASN A 1 123 ? 11.980 16.097 -8.995 1.00 88.50 123 ASN A O 1
ATOM 1029 N N . LEU A 1 124 ? 11.872 15.496 -11.171 1.00 89.38 124 LEU A N 1
ATOM 1030 C CA . LEU A 1 124 ? 10.888 16.500 -11.574 1.00 89.38 124 LEU A CA 1
ATOM 1031 C C . LEU A 1 124 ? 9.461 16.090 -11.197 1.00 89.38 124 LEU A C 1
ATOM 1033 O O . LEU A 1 124 ? 8.670 16.943 -10.817 1.00 89.38 124 LEU A O 1
ATOM 1037 N N . GLU A 1 125 ? 9.154 14.793 -11.273 1.00 90.50 125 GLU A N 1
ATOM 1038 C CA . GLU A 1 125 ? 7.823 14.256 -10.998 1.00 90.50 125 GLU A CA 1
ATOM 1039 C C . GLU A 1 125 ? 7.910 13.127 -9.964 1.00 90.50 125 GLU A C 1
ATOM 1041 O O . GLU A 1 125 ? 8.354 12.018 -10.262 1.00 90.50 125 GLU A O 1
ATOM 1046 N N . GLN A 1 126 ? 7.486 13.404 -8.729 1.00 86.81 126 GLN A N 1
ATOM 1047 C CA . GLN A 1 126 ? 7.606 12.464 -7.608 1.00 86.81 126 GLN A CA 1
ATOM 1048 C C . GLN A 1 126 ? 6.670 11.253 -7.741 1.00 86.81 126 GLN A C 1
ATOM 1050 O O . GLN A 1 126 ? 6.870 10.259 -7.043 1.00 86.81 126 GLN A O 1
ATOM 1055 N N . ALA A 1 127 ? 5.676 11.313 -8.628 1.00 91.31 127 ALA A N 1
ATOM 1056 C CA . ALA A 1 127 ? 4.802 10.191 -8.943 1.00 91.31 127 ALA A CA 1
ATOM 1057 C C . ALA A 1 127 ? 5.389 9.223 -9.987 1.00 91.31 127 ALA A C 1
ATOM 1059 O O . ALA A 1 127 ? 4.763 8.210 -10.286 1.00 91.31 127 ALA A O 1
ATOM 1060 N N . VAL A 1 128 ? 6.564 9.505 -10.566 1.00 95.00 128 VAL A N 1
ATOM 1061 C CA . VAL A 1 128 ? 7.125 8.705 -11.665 1.00 95.00 128 VAL A CA 1
ATOM 1062 C C . VAL A 1 128 ? 8.426 8.023 -11.256 1.00 95.00 128 VAL A C 1
ATOM 1064 O O . VAL A 1 128 ? 9.356 8.641 -10.740 1.00 95.00 128 VAL A O 1
ATOM 1067 N N . TYR A 1 129 ? 8.518 6.736 -11.566 1.00 96.44 129 TYR A N 1
ATOM 1068 C CA . TYR A 1 129 ? 9.683 5.888 -11.358 1.00 96.44 129 TYR A CA 1
ATOM 1069 C C . TYR A 1 129 ? 10.148 5.313 -12.689 1.00 96.44 129 TYR A C 1
ATOM 1071 O O . TYR A 1 129 ? 9.339 4.951 -13.537 1.00 96.44 129 TYR A O 1
ATOM 1079 N N . THR A 1 130 ? 11.460 5.205 -12.879 1.00 95.25 130 THR A N 1
ATOM 1080 C CA . THR A 1 130 ? 12.051 4.708 -14.125 1.00 95.25 130 THR A CA 1
ATOM 1081 C C . THR A 1 130 ? 13.136 3.678 -13.850 1.00 95.25 130 THR A C 1
ATOM 1083 O O . THR A 1 130 ? 13.995 3.879 -12.994 1.00 95.25 130 THR A O 1
ATOM 1086 N N . LYS A 1 131 ? 13.132 2.582 -14.603 1.00 94.69 131 LYS A N 1
ATOM 1087 C CA . LYS A 1 131 ? 14.204 1.586 -14.626 1.00 94.69 131 LYS A CA 1
ATOM 1088 C C . LYS A 1 131 ? 14.696 1.470 -16.058 1.00 94.69 131 LYS A C 1
ATOM 1090 O O . LYS A 1 131 ? 13.925 1.153 -16.956 1.00 94.69 131 LYS A O 1
ATOM 1095 N N . ARG A 1 132 ? 15.971 1.776 -16.286 1.00 93.44 132 ARG A N 1
ATOM 1096 C CA . ARG A 1 132 ? 16.587 1.739 -17.618 1.00 93.44 132 ARG A CA 1
ATOM 1097 C C . ARG A 1 132 ? 17.758 0.774 -17.614 1.00 93.44 132 ARG A C 1
ATOM 1099 O O . ARG A 1 132 ? 18.616 0.852 -16.739 1.00 93.44 132 ARG A O 1
ATOM 1106 N N . SER A 1 133 ? 17.793 -0.093 -18.612 1.00 89.19 133 SER A N 1
ATOM 1107 C CA . SER A 1 133 ? 18.925 -0.939 -18.966 1.00 89.19 133 SER A CA 1
ATOM 1108 C C . SER A 1 133 ? 19.415 -0.565 -20.373 1.00 89.19 133 SER A C 1
ATOM 1110 O O . SER A 1 133 ? 18.891 0.356 -21.000 1.00 89.19 133 SER A O 1
ATOM 1112 N N . LYS A 1 134 ? 20.430 -1.267 -20.891 1.00 89.81 134 LYS A N 1
ATOM 1113 C CA . LYS A 1 134 ? 20.921 -1.037 -22.263 1.00 89.81 134 LYS A CA 1
ATOM 1114 C C . LYS A 1 134 ? 19.868 -1.362 -23.330 1.00 89.81 134 LYS A C 1
ATOM 1116 O O . LYS A 1 134 ? 19.934 -0.814 -24.422 1.00 89.81 134 LYS A O 1
ATOM 1121 N N . THR A 1 135 ? 18.937 -2.264 -23.024 1.00 90.94 135 THR A N 1
ATOM 1122 C CA . THR A 1 135 ? 17.978 -2.827 -23.987 1.00 90.94 135 THR A CA 1
ATOM 1123 C C . THR A 1 135 ? 16.521 -2.640 -23.575 1.00 90.94 135 THR A C 1
ATOM 1125 O O . THR A 1 135 ? 15.632 -2.908 -24.379 1.00 90.94 135 THR A O 1
ATOM 1128 N N . SER A 1 136 ? 16.260 -2.184 -22.347 1.00 92.44 136 SER A N 1
ATOM 1129 C CA . SER A 1 136 ? 14.913 -2.018 -21.809 1.00 92.44 136 SER A CA 1
ATOM 1130 C C . SER A 1 136 ? 14.737 -0.723 -21.029 1.00 92.44 136 SER A C 1
ATOM 1132 O O . SER A 1 136 ? 15.663 -0.184 -20.425 1.00 92.44 136 SER A O 1
ATOM 1134 N N . THR A 1 137 ? 13.517 -0.207 -21.044 1.00 94.31 137 THR A N 1
ATOM 1135 C CA . THR A 1 137 ? 13.069 0.927 -20.245 1.00 94.31 137 THR A CA 1
ATOM 1136 C C . THR A 1 137 ? 11.696 0.604 -19.680 1.00 94.31 137 THR A C 1
ATOM 1138 O O . THR A 1 137 ? 10.771 0.327 -20.433 1.00 94.31 137 THR A O 1
ATOM 1141 N N . LEU A 1 138 ? 11.558 0.667 -18.360 1.00 95.44 138 LEU A N 1
ATOM 1142 C CA . LEU A 1 138 ? 10.290 0.591 -17.645 1.00 95.44 138 LEU A CA 1
ATOM 1143 C C . LEU A 1 138 ? 10.028 1.914 -16.935 1.00 95.44 138 LEU A C 1
ATOM 1145 O O . LEU A 1 138 ? 10.937 2.529 -16.373 1.00 95.44 138 LEU A O 1
ATOM 1149 N N . ILE A 1 139 ? 8.773 2.332 -16.953 1.00 94.94 139 ILE A N 1
ATOM 1150 C CA . ILE A 1 139 ? 8.272 3.541 -16.319 1.00 94.94 139 ILE A CA 1
ATOM 1151 C C . ILE A 1 139 ? 7.029 3.153 -15.521 1.00 94.94 139 ILE A C 1
ATOM 1153 O O . ILE A 1 139 ? 6.123 2.505 -16.044 1.00 94.94 139 ILE A O 1
ATOM 1157 N N . VAL A 1 140 ? 6.993 3.556 -14.256 1.00 95.94 140 VAL A N 1
ATOM 1158 C CA . VAL A 1 140 ? 5.856 3.365 -13.357 1.00 95.94 140 VAL A CA 1
ATOM 1159 C C . VAL A 1 140 ? 5.370 4.738 -12.918 1.00 95.94 140 VAL A C 1
ATOM 1161 O O . VAL A 1 140 ? 6.121 5.489 -12.300 1.00 95.94 140 VAL A O 1
ATOM 1164 N N . GLY A 1 141 ? 4.133 5.073 -13.262 1.00 94.88 141 GLY A N 1
ATOM 1165 C CA . GLY A 1 141 ? 3.399 6.211 -12.724 1.00 94.88 141 GLY A CA 1
ATOM 1166 C C . GLY A 1 141 ? 2.530 5.766 -11.551 1.00 94.88 141 GLY A C 1
ATOM 1167 O O . GLY A 1 141 ? 1.886 4.722 -11.622 1.00 94.88 141 GLY A O 1
ATOM 1168 N N . VAL A 1 142 ? 2.518 6.551 -10.483 1.00 93.75 142 VAL A N 1
ATOM 1169 C CA . VAL A 1 142 ? 1.786 6.277 -9.245 1.00 93.75 142 VAL A CA 1
ATOM 1170 C C . VAL A 1 142 ? 0.672 7.305 -9.092 1.00 93.75 142 VAL A C 1
ATOM 1172 O O . VAL A 1 142 ? 0.945 8.502 -9.051 1.00 93.75 142 VAL A O 1
ATOM 1175 N N . TYR A 1 143 ? -0.576 6.859 -8.974 1.00 88.38 143 TYR A N 1
ATOM 1176 C CA . TYR A 1 143 ? -1.710 7.745 -8.728 1.00 88.38 143 TYR A CA 1
ATOM 1177 C C . TYR A 1 143 ? -2.606 7.188 -7.626 1.00 88.38 143 TYR A C 1
ATOM 1179 O O . TYR A 1 143 ? -3.404 6.294 -7.868 1.00 88.38 143 TYR A O 1
ATOM 1187 N N . VAL A 1 144 ? -2.496 7.754 -6.422 1.00 79.94 144 VAL A N 1
ATOM 1188 C CA . VAL A 1 144 ? -3.258 7.352 -5.226 1.00 79.94 144 VAL A CA 1
ATOM 1189 C C . VAL A 1 144 ? -3.149 5.849 -4.950 1.00 79.94 144 VAL A C 1
ATOM 1191 O O . VAL A 1 144 ? -2.185 5.446 -4.311 1.00 79.94 144 VAL A O 1
ATOM 1194 N N . ASP A 1 145 ? -4.101 5.049 -5.433 1.00 78.06 145 ASP A N 1
ATOM 1195 C CA . ASP A 1 145 ? -4.173 3.600 -5.234 1.00 78.06 145 ASP A CA 1
ATOM 1196 C C . ASP A 1 145 ? -3.792 2.810 -6.511 1.00 78.06 145 ASP A C 1
ATOM 1198 O O . ASP A 1 145 ? -3.642 1.589 -6.461 1.00 78.06 145 ASP A O 1
ATOM 1202 N N . ASP A 1 146 ? -3.581 3.494 -7.642 1.00 85.62 146 ASP A N 1
ATOM 1203 C CA . ASP A 1 146 ? -3.317 2.903 -8.954 1.00 85.62 146 ASP A CA 1
ATOM 1204 C C . ASP A 1 146 ? -1.852 3.043 -9.396 1.00 85.62 146 ASP A C 1
ATOM 1206 O O . ASP A 1 146 ? -1.173 4.046 -9.146 1.00 85.62 146 ASP A O 1
ATOM 1210 N N . LEU A 1 147 ? -1.376 2.031 -10.130 1.00 91.81 147 LEU A N 1
ATOM 1211 C CA . LEU A 1 147 ? -0.065 2.017 -10.779 1.00 91.81 147 LEU A CA 1
ATOM 1212 C C . LEU A 1 147 ? -0.225 1.885 -12.293 1.00 91.81 147 LEU A C 1
ATOM 1214 O O . LEU A 1 147 ? -0.755 0.897 -12.802 1.00 91.81 147 LEU A O 1
ATOM 1218 N N . ILE A 1 148 ? 0.303 2.859 -13.026 1.00 92.62 148 ILE A N 1
ATOM 1219 C CA . ILE A 1 148 ? 0.362 2.844 -14.486 1.00 92.62 148 ILE A CA 1
ATOM 1220 C C . ILE A 1 148 ? 1.763 2.402 -14.891 1.00 92.62 148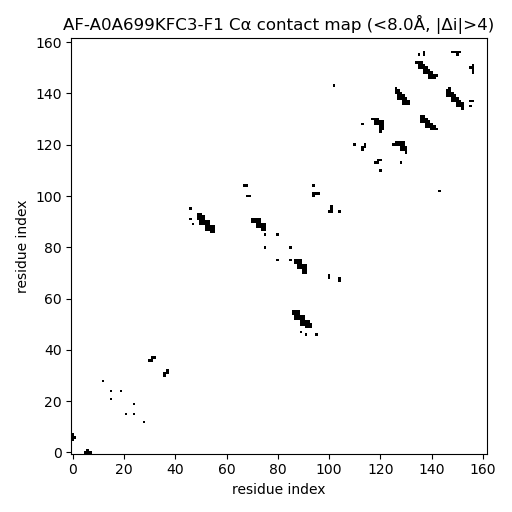 ILE A C 1
ATOM 1222 O O . ILE A 1 148 ? 2.739 3.103 -14.645 1.00 92.62 148 ILE A O 1
ATOM 1226 N N . ILE A 1 149 ? 1.871 1.239 -15.529 1.00 93.44 149 ILE A N 1
ATOM 1227 C CA . ILE A 1 149 ? 3.158 0.662 -15.931 1.00 93.44 149 ILE A CA 1
ATOM 1228 C C . ILE A 1 149 ? 3.256 0.687 -17.452 1.00 93.44 149 ILE A C 1
ATOM 1230 O O . ILE A 1 149 ? 2.403 0.128 -18.144 1.00 93.44 149 ILE A O 1
ATOM 1234 N N . THR A 1 150 ? 4.317 1.297 -17.968 1.00 94.00 150 THR A N 1
ATOM 1235 C CA . THR A 1 150 ? 4.622 1.351 -19.400 1.00 94.00 150 THR A CA 1
ATOM 1236 C C . THR A 1 150 ? 6.113 1.151 -19.642 1.00 94.00 150 THR A C 1
ATOM 1238 O O . THR A 1 150 ? 6.929 1.313 -18.738 1.00 94.00 150 THR A O 1
ATOM 1241 N N . GLY A 1 151 ? 6.495 0.768 -20.854 1.00 92.94 151 GLY A N 1
ATOM 1242 C CA . GLY A 1 151 ? 7.888 0.499 -21.169 1.00 92.94 151 GLY A CA 1
ATOM 1243 C C . GLY A 1 151 ? 8.102 -0.335 -22.419 1.00 92.94 151 GLY A C 1
ATOM 1244 O O . GLY A 1 151 ? 7.167 -0.725 -23.117 1.00 92.94 151 GLY A O 1
ATOM 1245 N N . THR A 1 152 ? 9.369 -0.603 -22.697 1.00 91.56 152 THR A N 1
ATOM 1246 C CA . THR A 1 152 ? 9.836 -1.394 -23.833 1.00 91.56 152 THR A CA 1
ATOM 1247 C C . THR A 1 152 ? 11.043 -2.241 -23.415 1.00 91.56 152 THR A C 1
ATOM 1249 O O . THR A 1 152 ? 11.853 -1.779 -22.613 1.00 91.56 152 THR A O 1
ATOM 1252 N N . PRO A 1 153 ? 11.215 -3.467 -23.942 1.00 90.56 153 PRO A N 1
ATOM 1253 C CA . PRO A 1 153 ? 10.259 -4.242 -24.735 1.00 90.56 153 PRO A CA 1
ATOM 1254 C C . PRO A 1 153 ? 9.111 -4.801 -23.871 1.00 90.56 153 PRO A C 1
ATOM 1256 O O . PRO A 1 153 ? 9.247 -4.942 -22.660 1.00 90.56 153 PRO A O 1
ATOM 1259 N N . LYS A 1 154 ? 7.985 -5.178 -24.498 1.00 89.00 154 LYS A N 1
ATOM 1260 C CA . LYS A 1 154 ? 6.770 -5.659 -23.802 1.00 89.00 154 LYS A CA 1
ATOM 1261 C C . LYS A 1 154 ? 7.029 -6.807 -22.813 1.00 89.00 154 LYS A C 1
ATOM 1263 O O . LYS A 1 154 ? 6.441 -6.822 -21.740 1.00 89.00 154 LYS A O 1
ATOM 1268 N N . LYS A 1 155 ? 7.976 -7.694 -23.130 1.00 89.75 155 LYS A N 1
ATOM 1269 C CA . LYS A 1 155 ? 8.398 -8.806 -22.262 1.00 89.75 155 LYS A CA 1
ATOM 1270 C C . LYS A 1 155 ? 8.788 -8.356 -20.846 1.00 89.75 155 LYS A C 1
ATOM 1272 O O . LYS A 1 155 ? 8.494 -9.054 -19.886 1.00 89.75 155 LYS A O 1
ATOM 1277 N N . GLU A 1 156 ? 9.434 -7.200 -20.715 1.00 88.06 156 GLU A N 1
ATOM 1278 C CA . GLU A 1 156 ? 9.849 -6.660 -19.413 1.00 88.06 156 GLU A CA 1
ATOM 1279 C C . GLU A 1 156 ? 8.657 -6.139 -18.606 1.00 88.06 156 GLU A C 1
ATOM 1281 O O . GLU A 1 156 ? 8.649 -6.236 -17.382 1.00 88.06 156 GLU A O 1
ATOM 1286 N N . ILE A 1 157 ? 7.626 -5.621 -19.283 1.00 89.00 157 ILE A N 1
ATOM 1287 C CA . ILE A 1 157 ? 6.376 -5.218 -18.629 1.00 89.00 157 ILE A CA 1
ATOM 1288 C C . ILE A 1 157 ? 5.664 -6.453 -18.079 1.00 89.00 157 ILE A C 1
ATOM 1290 O O . ILE A 1 157 ? 5.183 -6.424 -16.950 1.00 89.00 157 ILE A O 1
ATOM 1294 N N . ASP A 1 158 ? 5.606 -7.527 -18.867 1.00 88.62 158 ASP A N 1
ATOM 1295 C CA . ASP A 1 158 ? 4.941 -8.767 -18.467 1.00 88.62 158 ASP A CA 1
ATOM 1296 C C . ASP A 1 158 ? 5.674 -9.428 -17.286 1.00 88.62 158 ASP A C 1
ATOM 1298 O O . ASP A 1 158 ? 5.025 -9.837 -16.329 1.00 88.62 158 ASP A O 1
ATOM 1302 N N . LEU A 1 159 ? 7.015 -9.432 -17.294 1.00 87.56 159 LEU A N 1
ATOM 1303 C CA . LEU A 1 159 ? 7.838 -9.922 -16.179 1.00 87.56 159 LEU A CA 1
ATOM 1304 C C . LEU A 1 159 ? 7.670 -9.090 -14.899 1.00 87.56 159 LEU A C 1
ATOM 1306 O O . LEU A 1 159 ? 7.732 -9.624 -13.801 1.00 87.56 159 LEU A O 1
ATOM 1310 N N . PHE A 1 160 ? 7.484 -7.775 -15.019 1.00 86.94 160 PHE A N 1
ATOM 1311 C CA . PHE A 1 160 ? 7.251 -6.924 -13.851 1.00 86.94 160 PHE A CA 1
ATOM 1312 C C . PHE A 1 160 ? 5.846 -7.113 -13.254 1.00 86.94 160 PHE A C 1
ATOM 1314 O O . PHE A 1 160 ? 5.640 -6.841 -12.074 1.00 86.94 160 PHE A O 1
ATOM 1321 N N . LYS A 1 161 ? 4.874 -7.547 -14.066 1.00 83.81 161 LYS A N 1
ATOM 1322 C CA . LYS A 1 161 ? 3.488 -7.787 -13.640 1.00 83.81 161 LYS A CA 1
ATOM 1323 C C . LYS A 1 161 ? 3.240 -9.200 -13.100 1.00 83.81 161 LYS A C 1
ATOM 1325 O O . LYS A 1 161 ? 2.220 -9.382 -12.437 1.00 83.81 161 LYS A O 1
ATOM 1330 N N . SER A 1 162 ? 4.095 -10.171 -13.435 1.00 75.88 162 SER A N 1
ATOM 1331 C CA . SER A 1 162 ? 4.010 -11.567 -12.975 1.00 75.88 162 SER A CA 1
ATOM 1332 C C . SER A 1 162 ? 4.469 -11.722 -11.533 1.00 75.88 162 SER A C 1
ATOM 1334 O O . SER A 1 162 ? 3.765 -12.422 -10.776 1.00 75.88 162 SER A O 1
#

Nearest PDB structures (foldseek):
  3bpq-assembly1_B  TM=4.663E-01  e=6.971E-02  Methanocaldococcus jannaschii DSM 2661
  6wp2-assembly1_A  TM=8.419E-01  e=4.740E+00  Homo sapiens
  6fco-assembly3_F  TM=3.512E-01  e=6.806E+00  Thermochaetoides thermophila DSM 1495

Mean predicted aligned error: 16.19 Å

InterPro domains:
  IPR013103 Reverse transcriptase, RNA-dependent DNA polymerase [PF07727] (69-161)
  IPR043502 DNA/RNA polymerase superfamily [SSF56672] (85-154)

pLDDT: mean 70.63, std 17.44, range [31.53, 96.44]

Sequence (162 aa):
DPTTGTYNVEKIRRERPENITASEWDKYNEFWNDPRNIARAAQNRQNRAKSTVISRQRSRSLARLRDEMEEVYVTQPERFIQQGNSEKVYKLTKALYGLRQAPQAWNVKLDQTLKSLDFKKCNLEQAVYTKRSKTSTLIVGVYVDDLIITGTPKKEIDLFKS

Organism: Tanacetum cinerariifolium (NCBI:txid118510)

Foldseek 3Di:
DVVVPDDPVVVVLPPPDPPADPVRSVVVVVQCVDVVNVVVVVVVVVQVVFWDKDAPPDPDDDPDDDDDDDWDWAQDDPVRQDDVRNRIITTGNDDDPPDPCNLVNVLVVVVVVCVVVVWDQDPVDNQKTWDDDPQKIWIWGHDRPDIDIDIPDVVVVVVVVD

Radius of gyration: 24.22 Å; Cα contacts (8 Å, |Δi|>4): 145; chains: 1; bounding box: 60×42×58 Å